Protein AF-C0HK19-F1 (afdb_monomer)

Foldseek 3Di:
DAPPDDDDDDPDDDDDDPVDDDDDDDPDDDDFQDWDDDPDDTKTWHDPVVVCVVCVVVVDDPDGPDTDIGDPVDDDDDDDD

Organism: Crotalus durissus terrificus (NCBI:txid8732)

Sequence (81 aa):
WDKDIMLIRLNKPVSYSEHIAPLSLPSSPPIVGSVCRPHCANINLLDYEVCRTAHPQFRLPATSRILCAGVLEGGIDTCHR

Nearest PDB structures (foldseek):
  7u5b-assembly2_I  TM=8.425E-01  e=5.488E-01  Homo sapiens

Structure (mmCIF, N/CA/C/O backbone):
data_AF-C0HK19-F1
#
_entry.id   AF-C0HK19-F1
#
loop_
_atom_site.group_PDB
_atom_site.id
_atom_site.type_symbol
_atom_site.label_atom_id
_atom_site.label_alt_id
_atom_site.label_comp_id
_atom_site.label_asym_id
_atom_site.label_entity_id
_atom_site.label_seq_id
_atom_site.pdbx_PDB_ins_code
_atom_site.Cartn_x
_atom_site.Cartn_y
_atom_site.Cartn_z
_atom_site.occupancy
_atom_site.B_iso_or_equiv
_atom_site.auth_seq_id
_atom_site.auth_comp_id
_atom_site.auth_asym_id
_atom_site.auth_atom_id
_atom_site.pdbx_PDB_model_num
ATOM 1 N N . TRP A 1 1 ? -3.506 -6.287 -7.977 1.00 68.25 1 TRP A N 1
ATOM 2 C CA . TRP A 1 1 ? -2.875 -5.013 -7.603 1.00 68.25 1 TRP A CA 1
ATOM 3 C C . TRP A 1 1 ? -3.633 -3.790 -8.094 1.00 68.25 1 TRP A C 1
ATOM 5 O O . TRP A 1 1 ? -3.449 -2.728 -7.509 1.00 68.25 1 TRP A O 1
ATOM 15 N N . ASP A 1 2 ? -4.503 -3.873 -9.112 1.00 72.06 2 ASP A N 1
ATOM 16 C CA . ASP A 1 2 ? -5.441 -2.768 -9.350 1.00 72.06 2 ASP A CA 1
ATOM 17 C C . ASP A 1 2 ? -6.638 -2.883 -8.392 1.00 72.06 2 ASP A C 1
ATOM 19 O O . ASP A 1 2 ? -7.408 -3.835 -8.482 1.00 72.06 2 ASP A O 1
ATOM 23 N N . LYS A 1 3 ? -6.786 -1.891 -7.500 1.00 81.62 3 LYS A N 1
ATOM 24 C CA . LYS A 1 3 ? -7.833 -1.803 -6.458 1.00 81.62 3 LYS A CA 1
ATOM 25 C C . LYS A 1 3 ? -7.823 -2.946 -5.429 1.00 81.62 3 LYS A C 1
ATOM 27 O O . LYS A 1 3 ? -8.880 -3.471 -5.083 1.00 81.62 3 LYS A O 1
ATOM 32 N N . ASP A 1 4 ? -6.662 -3.283 -4.877 1.00 83.94 4 ASP A N 1
ATOM 33 C CA . ASP A 1 4 ? -6.536 -4.300 -3.820 1.00 83.94 4 ASP A CA 1
ATOM 34 C C . ASP A 1 4 ? -7.004 -3.760 -2.447 1.00 83.94 4 ASP A C 1
ATOM 36 O O . ASP A 1 4 ? -6.231 -3.645 -1.500 1.00 83.94 4 ASP A O 1
ATOM 40 N N . ILE A 1 5 ? -8.279 -3.379 -2.343 1.00 88.88 5 ILE A N 1
ATOM 41 C CA . ILE A 1 5 ? -8.913 -2.890 -1.114 1.00 88.88 5 ILE A CA 1
ATOM 42 C C . ILE A 1 5 ? -10.247 -3.605 -0.884 1.00 88.88 5 ILE A C 1
ATOM 44 O O . ILE A 1 5 ? -11.031 -3.803 -1.811 1.00 88.88 5 ILE A O 1
ATOM 48 N N . MET A 1 6 ? -10.522 -3.972 0.369 1.00 93.00 6 MET A N 1
ATOM 49 C CA . MET A 1 6 ? -11.776 -4.595 0.794 1.00 93.00 6 MET A CA 1
ATOM 50 C C . MET A 1 6 ? -12.288 -3.923 2.069 1.00 93.00 6 MET A C 1
ATOM 52 O O . MET A 1 6 ? -11.506 -3.546 2.939 1.00 93.00 6 MET A O 1
ATOM 56 N N . LEU A 1 7 ? -13.610 -3.798 2.191 1.00 94.38 7 LEU A N 1
ATOM 57 C CA . LEU A 1 7 ? -14.272 -3.292 3.391 1.00 94.38 7 LEU A CA 1
ATOM 58 C C . LEU A 1 7 ? -14.975 -4.441 4.114 1.00 94.38 7 LEU A C 1
ATOM 60 O O . LEU A 1 7 ? -15.780 -5.152 3.517 1.00 94.38 7 LEU A O 1
ATOM 64 N N . ILE A 1 8 ? -14.702 -4.592 5.410 1.00 94.44 8 ILE A N 1
ATOM 65 C CA . ILE A 1 8 ? -15.414 -5.521 6.292 1.00 94.44 8 ILE A CA 1
ATOM 66 C C . ILE A 1 8 ? -16.252 -4.693 7.260 1.00 94.44 8 ILE A C 1
ATOM 68 O O . ILE A 1 8 ? -15.730 -3.834 7.970 1.00 94.44 8 ILE A O 1
ATOM 72 N N . ARG A 1 9 ? -17.559 -4.959 7.305 1.00 96.25 9 ARG A N 1
ATOM 73 C CA . ARG A 1 9 ? -18.468 -4.336 8.270 1.00 96.25 9 ARG A CA 1
ATOM 74 C C . ARG A 1 9 ? -18.647 -5.257 9.470 1.00 96.25 9 ARG A C 1
ATOM 76 O O . ARG A 1 9 ? -19.088 -6.392 9.319 1.00 96.25 9 ARG A O 1
ATOM 83 N N . LEU A 1 10 ? -18.353 -4.746 10.662 1.00 95.69 10 LEU A N 1
ATOM 84 C CA . LEU A 1 10 ? -18.646 -5.450 11.908 1.00 95.69 10 LEU A CA 1
ATOM 85 C C . LEU A 1 10 ? -20.163 -5.549 12.121 1.00 95.69 10 LEU A C 1
ATOM 87 O O . LEU A 1 10 ? -20.914 -4.628 11.793 1.00 95.69 10 LEU A O 1
ATOM 91 N N . ASN A 1 11 ? -20.612 -6.656 12.709 1.00 96.88 11 ASN A N 1
ATOM 92 C CA . ASN A 1 11 ? -22.018 -6.863 13.066 1.00 96.88 11 ASN A CA 1
ATOM 93 C C . ASN A 1 11 ? -22.500 -5.907 14.175 1.00 96.88 11 ASN A C 1
ATOM 95 O O . ASN A 1 11 ? -23.693 -5.617 14.255 1.00 96.88 11 ASN A O 1
ATOM 99 N N . LYS A 1 12 ? -21.584 -5.417 15.019 1.00 97.62 12 LYS A N 1
ATOM 100 C CA . LYS A 1 12 ? -21.821 -4.426 16.074 1.00 97.62 12 LYS A CA 1
ATOM 101 C C . LYS A 1 12 ? -20.660 -3.418 16.125 1.00 97.62 12 LYS A C 1
ATOM 103 O O . LYS A 1 12 ? -19.527 -3.811 15.841 1.00 97.62 12 LYS A O 1
ATOM 108 N N . PRO A 1 13 ? -20.908 -2.141 16.480 1.00 95.44 13 PRO A N 1
ATOM 109 C CA . PRO A 1 13 ? -19.842 -1.159 16.679 1.00 95.44 13 PRO A CA 1
ATOM 110 C C . PRO A 1 13 ? -18.867 -1.594 17.780 1.00 95.44 13 PRO A C 1
ATOM 112 O O . PRO A 1 13 ? -19.289 -2.161 18.788 1.00 95.44 13 PRO A O 1
ATOM 115 N N . VAL A 1 14 ? -17.577 -1.312 17.595 1.00 95.44 14 VAL A N 1
ATOM 116 C CA . VAL A 1 14 ? -16.552 -1.543 18.622 1.00 95.44 14 VAL A CA 1
ATOM 117 C C . VAL A 1 14 ? -16.551 -0.401 19.641 1.00 95.44 14 VAL A C 1
ATOM 119 O O . VAL A 1 14 ? -16.767 0.754 19.276 1.00 95.44 14 VAL A O 1
ATOM 122 N N . SER A 1 15 ? -16.285 -0.710 20.909 1.00 96.69 15 SER A N 1
ATOM 123 C CA . SER A 1 15 ? -16.035 0.308 21.933 1.00 96.69 15 SER A CA 1
ATOM 124 C C . SER A 1 15 ? -14.619 0.859 21.779 1.00 96.69 15 SER A C 1
ATOM 126 O O . SER A 1 15 ? -13.650 0.100 21.815 1.00 96.69 15 SER A O 1
ATOM 128 N N . TYR A 1 16 ? -14.494 2.174 21.610 1.00 96.31 16 TYR A N 1
ATOM 129 C CA . TYR A 1 16 ? -13.191 2.827 21.489 1.00 96.31 16 TYR A CA 1
ATOM 130 C C . TYR A 1 16 ? -12.420 2.820 22.810 1.00 96.31 16 TYR A C 1
ATOM 132 O O . TYR A 1 16 ? -13.006 2.853 23.893 1.00 96.31 16 TYR A O 1
ATOM 140 N N . SER A 1 17 ? -11.093 2.768 22.706 1.00 96.19 17 SER A N 1
ATOM 141 C CA . SER A 1 17 ? -10.162 2.786 23.837 1.00 96.19 17 SER A CA 1
ATOM 142 C C . SER A 1 17 ? -8.805 3.342 23.400 1.00 96.19 17 SER A C 1
ATOM 144 O O . SER A 1 17 ? -8.604 3.627 22.223 1.00 96.19 17 SER A O 1
ATOM 146 N N . GLU A 1 18 ? -7.849 3.430 24.326 1.00 95.56 18 GLU A N 1
ATOM 147 C CA . GLU A 1 18 ? -6.452 3.772 24.014 1.00 95.56 18 GLU A CA 1
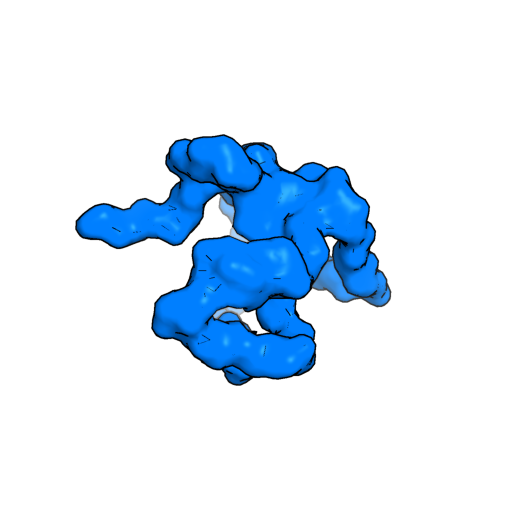ATOM 148 C C . GLU A 1 18 ? -5.833 2.851 22.945 1.00 95.56 18 GLU A C 1
ATOM 150 O O . GLU A 1 18 ? -5.004 3.281 22.150 1.00 95.56 18 GLU A O 1
ATOM 155 N N . HIS A 1 19 ? -6.289 1.598 22.871 1.00 92.94 19 HIS A N 1
ATOM 156 C CA . HIS A 1 19 ? -5.773 0.590 21.942 1.00 92.94 19 HIS A CA 1
ATOM 157 C C . HIS A 1 19 ? -6.647 0.407 20.691 1.00 92.94 19 HIS A C 1
ATOM 159 O O . HIS A 1 19 ? -6.276 -0.344 19.791 1.00 92.94 19 HIS A O 1
ATOM 165 N N . ILE A 1 20 ? -7.829 1.036 20.636 1.00 94.75 20 ILE A N 1
ATOM 166 C CA . ILE A 1 20 ? -8.800 0.865 19.548 1.00 94.75 20 ILE A CA 1
ATOM 167 C C . ILE A 1 20 ? -9.338 2.234 19.143 1.00 94.75 20 ILE A C 1
ATOM 169 O O . ILE A 1 20 ? -10.224 2.785 19.799 1.00 94.75 20 ILE A O 1
ATOM 173 N N . ALA A 1 21 ? -8.847 2.737 18.015 1.00 93.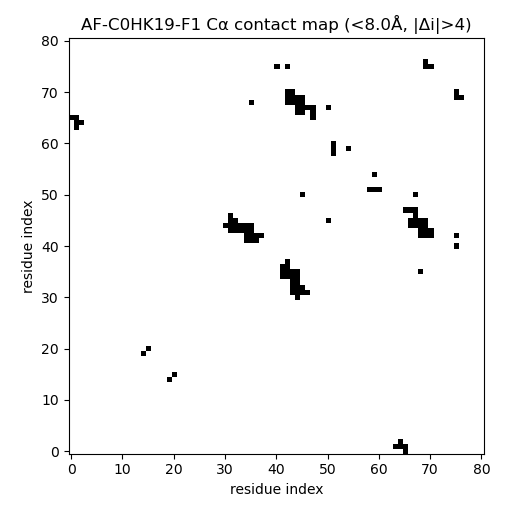50 21 ALA A N 1
ATOM 174 C CA . ALA A 1 21 ? -9.310 3.969 17.396 1.00 93.50 21 ALA A CA 1
ATOM 175 C C . ALA A 1 21 ? -9.332 3.823 15.864 1.00 93.50 21 ALA A C 1
ATOM 177 O O . ALA A 1 21 ? -8.524 3.074 15.307 1.00 93.50 21 ALA A O 1
ATOM 178 N N . PRO A 1 22 ? -10.252 4.508 15.161 1.00 94.12 22 PRO A N 1
ATOM 179 C CA . PRO A 1 22 ? -10.259 4.524 13.704 1.00 94.12 22 PRO A CA 1
ATOM 180 C C . PRO A 1 22 ? -9.069 5.321 13.151 1.00 94.12 22 PRO A C 1
ATOM 182 O O . PRO A 1 22 ? -8.639 6.311 13.741 1.00 94.12 22 PRO A O 1
ATOM 185 N N . LEU A 1 23 ? -8.583 4.924 11.973 1.00 91.69 23 LEU A N 1
ATOM 186 C CA . LEU A 1 23 ? -7.612 5.699 11.203 1.00 91.69 23 LEU A CA 1
ATOM 187 C C . LEU A 1 23 ? -8.344 6.649 10.243 1.00 91.69 23 LEU A C 1
ATOM 189 O O . LEU A 1 23 ? -9.243 6.225 9.514 1.00 91.69 23 LEU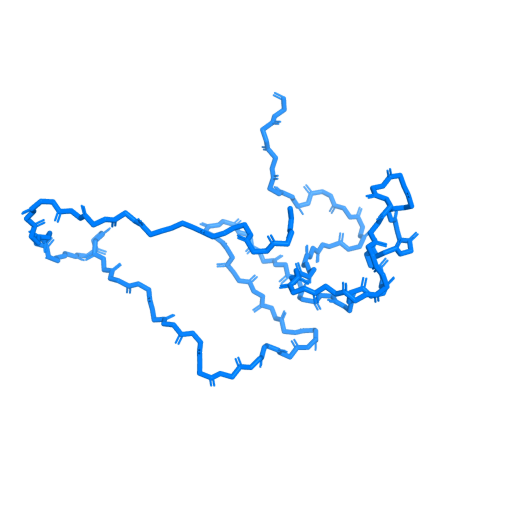 A O 1
ATOM 193 N N . SER A 1 24 ? -7.953 7.923 10.228 1.00 93.31 24 SER A N 1
ATOM 194 C CA . SER A 1 24 ? -8.521 8.926 9.320 1.00 93.31 24 SER A CA 1
ATOM 195 C C . SER A 1 24 ? -8.168 8.636 7.861 1.00 93.31 24 SER A C 1
ATOM 197 O O . SER A 1 24 ? -7.030 8.293 7.541 1.00 93.31 24 SER A O 1
ATOM 199 N N . LEU A 1 25 ? -9.136 8.828 6.964 1.00 93.56 25 LEU A N 1
ATOM 200 C CA . LEU A 1 25 ? -8.905 8.725 5.525 1.00 93.56 25 LEU A CA 1
ATOM 201 C C . LEU A 1 25 ? -8.154 9.961 4.998 1.00 93.56 25 LEU A C 1
ATOM 203 O O . LEU A 1 25 ? -8.426 11.075 5.455 1.00 93.56 25 LEU A O 1
ATOM 207 N N . PRO A 1 26 ? -7.244 9.794 4.021 1.00 92.31 26 PRO A N 1
ATOM 208 C CA . PRO A 1 26 ? -6.581 10.920 3.376 1.00 92.31 26 PRO A CA 1
ATOM 209 C C . PRO A 1 26 ? -7.580 11.737 2.546 1.00 92.31 26 PRO A C 1
ATOM 211 O O . PRO A 1 26 ? -8.415 11.181 1.833 1.00 92.31 26 PRO A O 1
ATOM 214 N N . SER A 1 27 ? -7.472 13.064 2.612 1.00 95.69 27 SER A N 1
ATOM 215 C CA . SER A 1 27 ? -8.285 14.007 1.829 1.00 95.69 27 SER A CA 1
ATOM 216 C C . SER A 1 27 ? -7.617 14.452 0.523 1.00 95.69 27 SER A C 1
ATOM 218 O O . SER A 1 27 ? -8.275 15.038 -0.335 1.00 95.69 27 SER A O 1
ATOM 220 N N . SER A 1 28 ? -6.323 14.173 0.358 1.00 94.81 28 SER A N 1
ATOM 221 C CA . SER A 1 28 ? -5.531 14.516 -0.823 1.00 94.81 28 SER A CA 1
ATOM 222 C C . SER A 1 28 ? -4.494 13.430 -1.132 1.00 94.81 28 SER A C 1
ATOM 224 O O . SER A 1 28 ? -4.125 12.665 -0.235 1.00 94.81 28 SER A O 1
ATOM 226 N N . PRO A 1 29 ? -3.988 13.360 -2.378 1.00 90.88 29 PRO A N 1
ATOM 227 C CA . PRO A 1 29 ? -2.873 12.484 -2.718 1.00 90.88 29 PRO A CA 1
ATOM 228 C C . PRO A 1 29 ? -1.626 12.787 -1.868 1.00 90.88 29 PRO A C 1
ATOM 230 O O . PRO A 1 29 ? -1.397 13.949 -1.516 1.00 90.88 29 PRO A O 1
ATOM 233 N N . PRO A 1 30 ? -0.813 11.771 -1.537 1.00 91.75 30 PRO A N 1
ATOM 234 C CA . PRO A 1 30 ? 0.415 11.967 -0.780 1.00 91.75 30 PRO A CA 1
ATOM 235 C C . PRO A 1 30 ? 1.522 12.583 -1.651 1.00 91.75 30 PRO A C 1
ATOM 237 O O . PRO A 1 30 ? 1.507 12.478 -2.877 1.00 91.75 30 PRO A O 1
ATOM 240 N N . ILE A 1 31 ? 2.498 13.222 -1.004 1.00 93.62 31 ILE A N 1
ATOM 241 C CA . ILE A 1 31 ? 3.619 13.903 -1.667 1.00 93.62 31 ILE A CA 1
ATOM 242 C C . ILE A 1 31 ? 4.816 12.947 -1.741 1.00 93.62 31 ILE A C 1
ATOM 244 O O . ILE A 1 31 ? 5.185 12.337 -0.734 1.00 93.62 31 ILE A O 1
ATOM 248 N N . VAL A 1 32 ? 5.437 12.821 -2.917 1.00 93.31 32 VAL A N 1
ATOM 249 C CA . VAL A 1 32 ? 6.671 12.033 -3.096 1.00 93.31 32 VAL A CA 1
ATOM 250 C C . VAL A 1 32 ? 7.766 12.559 -2.164 1.00 93.31 32 VAL A C 1
ATOM 252 O O . VAL A 1 32 ? 7.934 13.764 -2.002 1.00 93.31 32 VAL A O 1
ATOM 255 N N . GLY A 1 33 ? 8.486 11.646 -1.513 1.00 91.69 33 GLY A N 1
ATOM 256 C CA . GLY A 1 33 ? 9.496 11.958 -0.501 1.00 91.69 33 GLY A CA 1
ATOM 257 C C . GLY A 1 33 ? 8.944 12.187 0.909 1.00 91.69 33 GLY A C 1
ATOM 258 O O . GLY A 1 33 ? 9.729 12.325 1.843 1.00 91.69 33 GLY A O 1
ATOM 259 N N . SER A 1 34 ? 7.620 12.195 1.104 1.00 92.25 34 SER A N 1
ATOM 260 C CA . SER A 1 34 ? 7.056 12.201 2.458 1.00 92.25 34 SER A CA 1
ATOM 261 C C . SER A 1 34 ? 7.377 10.901 3.200 1.00 92.25 34 SER A C 1
ATOM 263 O O . SER A 1 34 ? 7.346 9.806 2.628 1.00 92.25 34 SER A O 1
ATOM 265 N N . VAL A 1 35 ? 7.679 11.029 4.494 1.00 88.88 35 VAL A N 1
ATOM 266 C CA . VAL A 1 35 ? 7.891 9.879 5.375 1.00 88.88 35 VAL A CA 1
ATOM 267 C C . VAL A 1 35 ? 6.535 9.325 5.777 1.00 88.88 35 VAL A C 1
ATOM 269 O O . VAL A 1 35 ? 5.720 10.009 6.396 1.00 88.88 35 VAL A O 1
ATOM 272 N N . CYS A 1 36 ? 6.311 8.063 5.444 1.00 85.81 36 CYS A N 1
ATOM 273 C CA . CYS A 1 36 ? 5.171 7.293 5.905 1.00 85.81 36 CYS A CA 1
ATOM 274 C C . CYS A 1 36 ? 5.621 6.385 7.050 1.00 85.81 36 CYS A C 1
ATOM 276 O O . CYS A 1 36 ? 6.721 5.826 7.023 1.00 85.81 36 CYS A O 1
ATOM 278 N N . ARG A 1 37 ? 4.759 6.236 8.059 1.00 84.69 37 ARG A N 1
ATOM 279 C CA . ARG A 1 37 ? 5.055 5.459 9.265 1.00 84.69 37 ARG A CA 1
ATOM 280 C 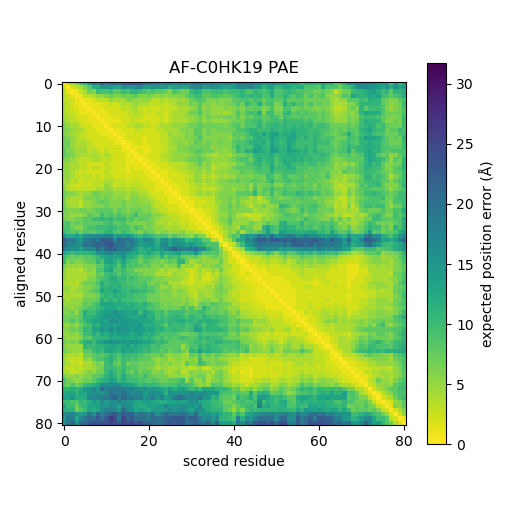C . ARG A 1 37 ? 4.073 4.298 9.441 1.00 84.69 37 ARG A C 1
ATOM 282 O O . ARG A 1 37 ? 3.210 4.369 10.318 1.00 84.69 37 ARG A O 1
ATOM 289 N N . PRO A 1 38 ? 4.139 3.247 8.598 1.00 76.38 38 PRO A N 1
ATOM 290 C CA . PRO A 1 38 ? 3.442 1.996 8.886 1.00 76.38 38 PRO A CA 1
ATOM 291 C C . PRO A 1 38 ? 3.897 1.458 10.247 1.00 76.38 38 PRO A C 1
ATOM 293 O O . PRO A 1 38 ? 4.984 1.791 10.710 1.00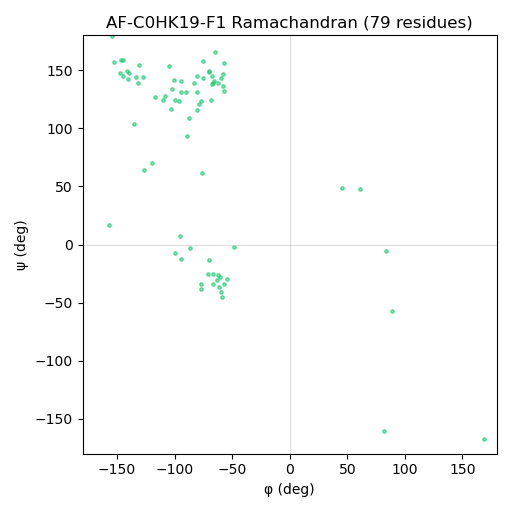 76.38 38 PRO A O 1
ATOM 296 N N . HIS A 1 39 ? 3.060 0.640 10.884 1.00 72.00 39 HIS A N 1
ATOM 297 C CA . HIS A 1 39 ? 3.035 0.332 12.323 1.00 72.00 39 HIS A CA 1
ATOM 298 C C . HIS A 1 39 ? 4.350 -0.055 13.045 1.00 72.00 39 HIS A C 1
ATOM 300 O O . HIS A 1 39 ? 4.282 -0.250 14.252 1.00 72.00 39 HIS A O 1
ATOM 306 N N . CYS A 1 40 ? 5.508 -0.154 12.381 1.00 75.75 40 CYS A N 1
ATOM 307 C CA . CYS A 1 40 ? 6.850 -0.348 12.954 1.00 75.75 40 CYS A CA 1
ATOM 308 C C . CYS A 1 40 ? 8.005 0.129 12.034 1.00 75.75 40 CYS A C 1
ATOM 310 O O . CYS A 1 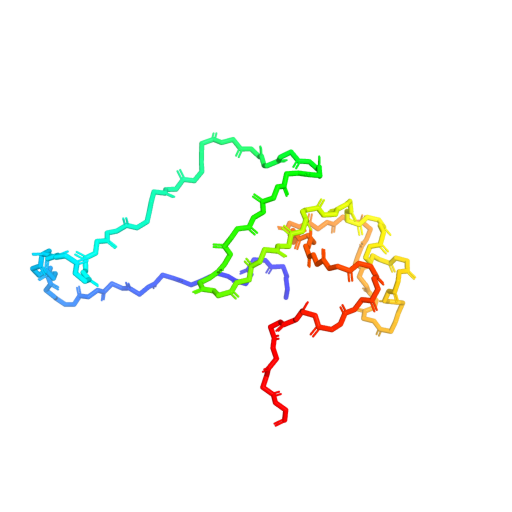40 ? 9.146 -0.278 12.237 1.00 75.75 40 CYS A O 1
ATOM 312 N N . ALA A 1 41 ? 7.762 0.951 11.009 1.00 84.19 41 ALA A N 1
ATOM 313 C CA . ALA A 1 41 ? 8.804 1.320 10.047 1.00 84.19 41 ALA A CA 1
ATOM 314 C C . ALA A 1 41 ? 8.657 2.762 9.563 1.00 84.19 41 ALA A C 1
ATOM 316 O O . ALA A 1 41 ? 7.545 3.246 9.388 1.00 84.19 41 ALA A O 1
ATOM 317 N N . ASN A 1 42 ? 9.785 3.431 9.329 1.00 86.44 42 ASN A N 1
ATOM 318 C CA . ASN A 1 42 ? 9.829 4.705 8.619 1.00 86.44 42 ASN A CA 1
ATOM 319 C C . ASN A 1 42 ? 10.318 4.419 7.201 1.00 86.44 42 ASN A C 1
ATOM 321 O O . ASN A 1 42 ? 11.446 3.962 7.023 1.00 86.44 42 ASN A O 1
ATOM 325 N N . ILE A 1 43 ? 9.468 4.675 6.213 1.00 90.06 43 ILE A N 1
ATOM 326 C CA . ILE A 1 43 ? 9.789 4.496 4.795 1.00 90.06 43 ILE A CA 1
ATOM 327 C C . ILE A 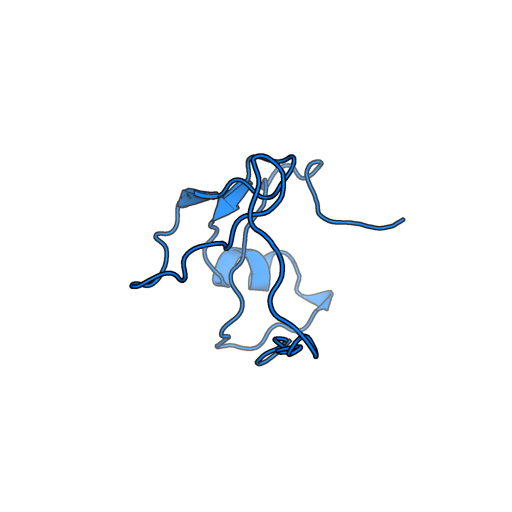1 43 ? 9.403 5.751 4.024 1.00 90.06 43 ILE A C 1
ATOM 329 O O . ILE A 1 43 ? 8.508 6.495 4.433 1.00 90.06 43 ILE A O 1
ATOM 333 N N . ASN A 1 44 ? 10.069 5.985 2.900 1.00 91.62 44 ASN A N 1
ATOM 334 C CA . ASN A 1 44 ? 9.791 7.144 2.064 1.00 91.62 44 ASN A CA 1
ATOM 335 C C . ASN A 1 44 ? 8.817 6.766 0.963 1.00 91.62 44 ASN A C 1
ATOM 337 O O . ASN A 1 44 ? 8.947 5.694 0.371 1.00 91.62 44 ASN A O 1
ATOM 341 N N . LEU A 1 45 ? 7.880 7.661 0.658 1.00 92.31 45 LEU A N 1
ATOM 342 C CA . LEU A 1 45 ? 7.090 7.545 -0.556 1.00 92.31 45 LEU A CA 1
ATOM 343 C C . LEU A 1 45 ? 7.991 7.785 -1.772 1.00 92.31 45 LEU A C 1
ATOM 345 O O . LEU A 1 45 ? 8.635 8.830 -1.879 1.00 92.31 45 LEU A O 1
ATOM 349 N N . LEU A 1 46 ? 8.022 6.823 -2.683 1.00 93.38 46 LEU A N 1
ATOM 350 C CA . LEU A 1 46 ? 8.817 6.856 -3.902 1.00 93.38 46 LEU A CA 1
ATOM 351 C C . LEU A 1 46 ? 7.919 7.129 -5.105 1.00 93.38 46 LEU A C 1
ATOM 353 O O . LEU A 1 46 ? 6.730 6.799 -5.105 1.00 93.38 46 LEU A O 1
ATOM 357 N N . ASP A 1 47 ? 8.508 7.705 -6.149 1.00 93.62 47 ASP A N 1
ATOM 358 C CA . ASP A 1 47 ? 7.827 7.812 -7.432 1.00 93.62 47 ASP A CA 1
ATOM 359 C C . ASP A 1 47 ? 7.521 6.408 -7.984 1.00 93.62 47 ASP A C 1
ATOM 361 O O . ASP A 1 47 ? 8.341 5.488 -7.896 1.00 93.62 47 ASP A O 1
ATOM 365 N N . TYR A 1 48 ? 6.330 6.232 -8.553 1.00 92.19 48 TYR A N 1
ATOM 366 C CA . TYR A 1 48 ? 5.896 4.951 -9.107 1.00 92.19 48 TYR A CA 1
ATOM 367 C C . TYR A 1 48 ? 6.856 4.422 -10.187 1.00 92.19 48 TYR A C 1
ATOM 369 O O . TYR A 1 48 ? 7.080 3.212 -10.286 1.00 92.19 48 TYR A O 1
ATOM 377 N N . GLU A 1 49 ? 7.467 5.314 -10.969 1.00 92.00 49 GLU A N 1
ATOM 378 C CA . GLU A 1 49 ? 8.411 4.959 -12.026 1.00 92.00 49 GLU A CA 1
ATOM 379 C C . GLU A 1 49 ? 9.706 4.346 -11.483 1.00 92.00 49 GLU A C 1
ATOM 381 O O . GLU A 1 49 ? 10.243 3.412 -12.091 1.00 92.00 49 GLU A O 1
ATOM 386 N N . VAL A 1 50 ? 10.162 4.786 -10.304 1.00 93.31 50 VAL A N 1
ATOM 387 C CA . VAL A 1 50 ? 11.320 4.191 -9.618 1.00 93.31 50 VAL A CA 1
ATOM 388 C C . VAL A 1 50 ? 11.053 2.713 -9.357 1.00 93.31 50 VAL A C 1
ATOM 390 O O . VAL A 1 50 ? 11.883 1.862 -9.666 1.00 93.31 50 VAL A O 1
ATOM 393 N N . CYS A 1 51 ? 9.858 2.384 -8.878 1.00 91.81 51 CYS A N 1
ATOM 394 C CA . CYS A 1 51 ? 9.509 1.014 -8.514 1.00 91.81 51 CYS A CA 1
ATOM 395 C C . CYS A 1 51 ? 9.200 0.143 -9.731 1.00 91.81 51 CYS A C 1
ATOM 397 O O . CYS A 1 51 ? 9.565 -1.032 -9.759 1.00 91.81 51 CYS A O 1
ATOM 399 N N . ARG A 1 52 ? 8.609 0.728 -10.780 1.00 91.75 52 ARG A N 1
ATOM 400 C CA . ARG A 1 52 ? 8.445 0.062 -12.079 1.00 91.75 52 ARG A CA 1
ATOM 401 C C . ARG A 1 52 ? 9.793 -0.339 -12.681 1.00 91.75 52 ARG A C 1
ATOM 403 O O . ARG A 1 52 ? 9.913 -1.438 -13.214 1.00 91.75 52 ARG A O 1
ATOM 410 N N . THR A 1 53 ? 10.797 0.529 -12.563 1.00 91.44 53 THR A N 1
ATOM 411 C CA . THR A 1 53 ? 12.150 0.294 -13.093 1.00 91.44 53 THR A CA 1
ATOM 412 C C . THR A 1 53 ? 12.956 -0.662 -12.214 1.00 91.44 53 THR A C 1
ATOM 414 O O . THR A 1 53 ? 13.671 -1.512 -12.737 1.00 91.44 53 THR A O 1
ATOM 417 N N . ALA A 1 54 ? 12.816 -0.565 -10.890 1.00 90.12 54 ALA A N 1
ATOM 418 C CA . ALA A 1 54 ? 13.500 -1.436 -9.937 1.00 90.12 54 ALA A CA 1
ATOM 419 C C . ALA A 1 54 ? 12.963 -2.878 -9.938 1.00 90.12 54 ALA A C 1
ATOM 421 O O . ALA A 1 54 ? 13.698 -3.803 -9.593 1.00 90.12 54 ALA A O 1
ATOM 422 N N . HIS A 1 55 ? 11.703 -3.085 -10.342 1.00 86.75 55 HIS A N 1
ATOM 423 C CA . HIS A 1 55 ? 11.065 -4.400 -10.329 1.00 86.75 55 HIS A CA 1
ATOM 424 C C . HIS A 1 55 ? 10.447 -4.821 -11.679 1.00 86.75 55 HIS A C 1
ATOM 426 O O . HIS A 1 55 ? 9.232 -5.052 -11.772 1.00 86.75 55 HIS A O 1
ATOM 432 N N . PRO A 1 56 ? 11.260 -4.996 -12.740 1.00 86.75 56 PRO A N 1
ATOM 433 C CA . PRO A 1 56 ? 10.770 -5.400 -14.060 1.00 86.75 56 PRO A CA 1
ATOM 434 C C . PRO A 1 56 ? 10.106 -6.787 -14.049 1.00 86.75 56 PRO A C 1
ATOM 436 O O . PRO A 1 56 ? 9.209 -7.054 -14.852 1.00 86.75 56 PRO A O 1
ATOM 439 N N . GLN A 1 57 ? 10.484 -7.660 -13.108 1.00 88.69 57 GLN A N 1
ATOM 440 C CA . GLN A 1 57 ? 9.908 -8.995 -12.940 1.00 88.69 57 GLN A CA 1
ATOM 441 C C . GLN A 1 57 ? 8.403 -8.973 -12.650 1.00 88.69 57 GLN A C 1
ATOM 443 O O . GLN A 1 57 ? 7.702 -9.918 -13.009 1.00 88.69 57 GLN A O 1
ATOM 448 N N . PHE A 1 58 ? 7.893 -7.897 -12.041 1.00 83.75 58 PHE A N 1
ATOM 449 C CA . PHE A 1 58 ? 6.478 -7.784 -11.688 1.00 83.75 58 PHE A CA 1
ATOM 450 C C . PHE A 1 58 ? 5.610 -7.224 -12.818 1.00 83.75 58 PHE A C 1
ATOM 452 O O . PHE A 1 58 ? 4.394 -7.168 -12.657 1.00 83.75 58 PHE A O 1
ATOM 459 N N . ARG A 1 59 ? 6.200 -6.833 -13.964 1.00 86.00 59 ARG A N 1
ATOM 460 C CA . ARG A 1 59 ? 5.487 -6.261 -15.126 1.00 86.00 59 ARG A CA 1
ATOM 461 C C . ARG A 1 59 ? 4.458 -5.197 -14.722 1.00 86.00 59 ARG A C 1
ATOM 463 O O . ARG A 1 59 ? 3.302 -5.230 -15.143 1.00 86.00 59 ARG A O 1
ATOM 470 N N . LEU A 1 60 ? 4.894 -4.265 -13.878 1.00 87.25 60 LEU A N 1
ATOM 471 C CA . LEU A 1 60 ? 4.072 -3.156 -13.411 1.00 87.25 60 LEU A CA 1
ATOM 472 C C . LEU A 1 60 ? 3.543 -2.332 -14.610 1.00 87.25 60 LEU A C 1
ATOM 474 O O . LEU A 1 60 ? 4.322 -2.015 -15.514 1.00 87.25 60 LEU A O 1
ATOM 478 N N . PRO A 1 61 ? 2.235 -2.007 -14.653 1.00 88.88 61 PRO A N 1
ATOM 479 C CA . PRO A 1 61 ? 1.625 -1.296 -15.776 1.00 88.88 61 PRO A CA 1
ATOM 480 C C . PRO A 1 61 ? 2.165 0.134 -15.935 1.00 88.88 61 PRO A C 1
ATOM 482 O O . PRO A 1 61 ? 2.803 0.692 -15.046 1.00 88.88 61 PRO A O 1
ATOM 485 N N . ALA A 1 62 ? 1.894 0.761 -17.084 1.00 86.00 62 ALA A N 1
ATOM 486 C CA . ALA A 1 62 ? 2.327 2.137 -17.344 1.00 86.00 62 ALA A CA 1
ATOM 487 C C . ALA A 1 62 ? 1.713 3.143 -16.352 1.00 86.00 62 ALA A C 1
ATOM 489 O O . ALA A 1 62 ? 2.388 4.079 -15.928 1.00 86.00 62 ALA A O 1
ATOM 490 N N . THR A 1 63 ? 0.459 2.917 -15.957 1.00 86.31 63 THR A N 1
ATOM 491 C CA . THR A 1 63 ? -0.267 3.696 -14.953 1.00 86.31 63 THR A CA 1
ATOM 492 C C . THR A 1 63 ? -0.835 2.767 -13.888 1.00 86.31 63 THR A C 1
ATOM 494 O O . THR A 1 63 ? -1.247 1.642 -14.175 1.00 86.31 63 THR A O 1
ATOM 497 N N . SER A 1 64 ? -0.851 3.228 -12.638 1.00 86.94 64 SER A N 1
ATOM 498 C CA . SER A 1 64 ? -1.352 2.448 -11.510 1.00 86.94 64 SER A CA 1
ATOM 499 C C . SER A 1 64 ? -1.881 3.347 -10.398 1.00 86.94 64 SER A C 1
ATOM 501 O O . SER A 1 64 ? -1.494 4.506 -10.283 1.00 86.94 64 SER A O 1
ATOM 503 N N . ARG A 1 65 ? -2.762 2.789 -9.563 1.00 86.94 65 ARG A N 1
ATOM 504 C CA . ARG A 1 65 ? -3.228 3.391 -8.301 1.00 86.94 65 ARG A CA 1
ATOM 505 C C . ARG A 1 65 ? -2.442 2.908 -7.080 1.00 86.94 65 ARG A C 1
ATOM 507 O O . ARG A 1 65 ? -2.828 3.187 -5.950 1.00 86.94 65 ARG A O 1
ATOM 514 N N . ILE A 1 66 ? -1.377 2.148 -7.307 1.00 88.44 66 ILE A N 1
ATOM 515 C CA . ILE A 1 66 ? -0.494 1.645 -6.260 1.00 88.44 66 ILE A CA 1
ATOM 516 C C . ILE A 1 66 ? 0.474 2.758 -5.869 1.00 88.44 66 ILE A C 1
ATOM 518 O O . ILE A 1 66 ? 1.116 3.359 -6.729 1.00 88.44 66 ILE A O 1
ATOM 522 N N . LEU A 1 67 ? 0.599 2.998 -4.569 1.00 90.25 67 LEU A N 1
ATOM 523 C CA . LEU A 1 67 ? 1.665 3.823 -4.018 1.00 90.25 67 LEU A CA 1
ATOM 524 C C . LEU A 1 67 ? 2.920 2.976 -3.856 1.00 90.25 67 LEU A C 1
ATOM 526 O O . LEU A 1 67 ? 2.836 1.833 -3.405 1.00 90.25 67 LEU A O 1
ATOM 530 N N . CYS A 1 68 ? 4.074 3.547 -4.183 1.00 91.56 68 CYS A 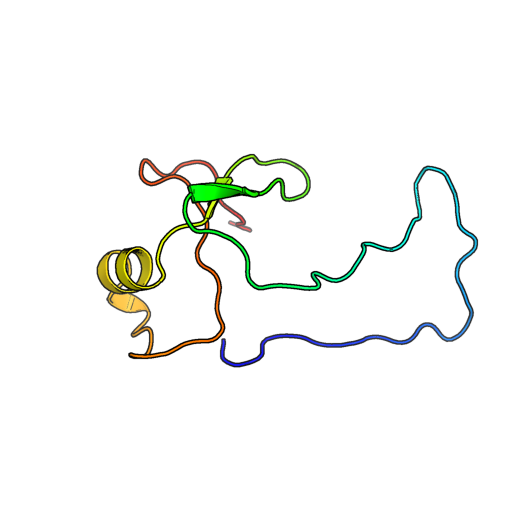N 1
ATOM 531 C CA . CYS A 1 68 ? 5.340 2.917 -3.867 1.00 91.56 68 CYS A CA 1
ATOM 532 C C . CYS A 1 68 ? 5.981 3.581 -2.653 1.00 91.56 68 CYS A C 1
ATOM 534 O O . CYS A 1 68 ? 6.047 4.806 -2.578 1.00 91.56 68 CYS A O 1
ATOM 536 N N . ALA A 1 69 ? 6.467 2.780 -1.711 1.00 91.50 69 ALA A N 1
ATOM 537 C CA . ALA A 1 69 ? 7.216 3.272 -0.571 1.00 91.50 69 ALA A CA 1
ATOM 538 C C . ALA A 1 69 ? 8.270 2.252 -0.144 1.00 91.50 69 ALA A C 1
ATOM 540 O O . ALA A 1 69 ? 8.057 1.049 -0.272 1.00 91.50 69 ALA A O 1
ATOM 541 N N . GLY A 1 70 ? 9.396 2.735 0.371 1.00 90.19 70 GLY A N 1
ATOM 542 C CA . GLY A 1 70 ? 10.475 1.870 0.833 1.00 90.19 70 GLY A CA 1
ATOM 543 C C . GLY A 1 70 ? 11.762 2.628 1.129 1.00 90.19 70 GLY A C 1
ATOM 544 O O . GLY A 1 70 ? 11.785 3.860 1.198 1.00 90.19 70 GLY A O 1
ATOM 545 N N . VAL A 1 71 ? 12.839 1.863 1.294 1.00 88.81 71 VAL A N 1
ATOM 546 C CA . VAL A 1 71 ? 14.218 2.350 1.390 1.00 88.81 71 VAL A CA 1
ATOM 547 C C . VAL A 1 71 ? 14.988 1.773 0.205 1.00 88.81 71 VAL A C 1
ATOM 549 O O . VAL A 1 71 ? 14.966 0.563 0.001 1.00 88.81 71 VAL A O 1
ATOM 552 N N . LEU A 1 72 ? 15.656 2.619 -0.586 1.00 85.56 72 LEU A N 1
ATOM 553 C CA . LEU A 1 72 ? 16.346 2.186 -1.813 1.00 85.56 72 LEU A CA 1
ATOM 554 C C . LEU A 1 72 ? 17.499 1.207 -1.544 1.00 85.56 72 LEU A C 1
ATOM 556 O O . LEU A 1 72 ? 17.766 0.340 -2.368 1.00 85.56 72 LEU A O 1
ATOM 560 N N . GLU A 1 73 ? 18.150 1.319 -0.385 1.00 86.00 73 GLU A N 1
ATOM 561 C CA . GLU A 1 73 ? 19.181 0.373 0.072 1.00 86.00 73 GLU A CA 1
ATOM 562 C C . GLU A 1 73 ? 18.603 -1.004 0.454 1.00 86.00 73 GLU A C 1
ATOM 564 O O . GLU A 1 73 ? 19.347 -1.972 0.606 1.00 86.00 73 GLU A O 1
ATOM 569 N N . GLY A 1 74 ? 17.277 -1.111 0.592 1.00 82.00 74 GLY A N 1
ATOM 570 C CA . GLY A 1 74 ? 16.578 -2.304 1.056 1.00 82.00 74 GLY A CA 1
ATOM 571 C C . GLY A 1 74 ? 16.552 -2.443 2.582 1.00 82.00 74 GLY A C 1
ATOM 572 O O . GLY A 1 74 ? 16.699 -1.479 3.333 1.00 82.00 74 GLY A O 1
ATOM 573 N N . GLY A 1 75 ? 16.312 -3.668 3.056 1.00 82.81 75 GLY A N 1
ATOM 574 C CA . GLY A 1 75 ? 16.324 -4.031 4.478 1.00 82.81 75 GLY A CA 1
ATOM 575 C C . GLY A 1 75 ? 14.980 -3.864 5.191 1.00 82.81 75 GLY A C 1
ATOM 576 O O . GLY A 1 75 ? 14.470 -4.836 5.745 1.00 82.81 75 GLY A O 1
ATOM 577 N N . ILE A 1 76 ? 14.400 -2.661 5.177 1.00 79.75 76 ILE A N 1
ATOM 578 C CA . ILE A 1 76 ? 13.088 -2.397 5.792 1.00 79.75 76 ILE A CA 1
ATOM 579 C C . ILE A 1 76 ? 11.987 -2.686 4.766 1.00 79.75 76 ILE A C 1
ATOM 581 O O . ILE A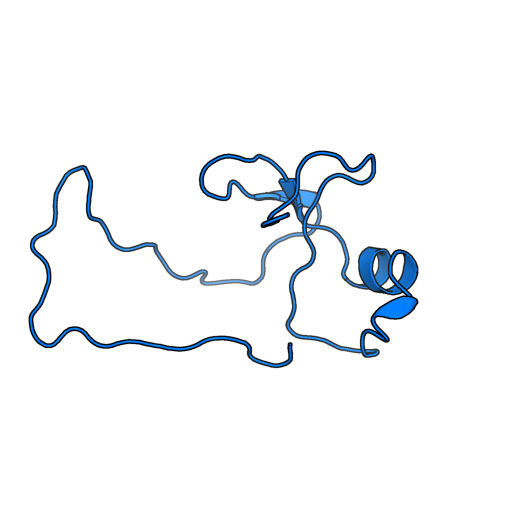 1 76 ? 11.820 -1.922 3.817 1.00 79.75 76 ILE A O 1
ATOM 585 N N . ASP A 1 77 ? 11.232 -3.767 4.968 1.00 74.38 77 ASP A N 1
ATOM 586 C CA . ASP A 1 77 ? 10.174 -4.210 4.052 1.00 74.38 77 ASP A CA 1
ATOM 587 C C . ASP A 1 77 ? 9.001 -4.877 4.800 1.00 74.38 77 ASP A C 1
ATOM 589 O O . ASP A 1 77 ? 9.139 -5.349 5.931 1.00 74.38 77 ASP A O 1
ATOM 593 N N . THR A 1 78 ? 7.831 -4.921 4.165 1.00 73.44 78 THR A N 1
ATOM 594 C CA . THR A 1 78 ? 6.656 -5.666 4.626 1.00 73.44 78 THR A CA 1
ATOM 595 C C . THR A 1 78 ? 6.710 -7.084 4.067 1.00 73.44 78 THR A C 1
ATOM 597 O O . THR A 1 78 ? 6.253 -7.320 2.952 1.00 73.44 78 THR A O 1
ATOM 600 N N . CYS A 1 79 ? 7.259 -8.048 4.811 1.00 70.88 79 CYS A N 1
ATOM 601 C CA . CYS A 1 79 ? 7.341 -9.421 4.310 1.00 70.88 79 CYS A CA 1
ATOM 602 C C . CYS A 1 79 ? 7.067 -10.486 5.383 1.00 70.88 79 CYS A C 1
ATOM 604 O O . CYS A 1 79 ? 7.485 -10.359 6.535 1.00 70.88 79 CYS A O 1
ATOM 606 N N . HIS A 1 80 ? 6.375 -11.550 4.967 1.00 56.22 80 HIS A N 1
ATOM 607 C CA . HIS A 1 80 ? 6.385 -12.860 5.615 1.00 56.22 80 HIS A CA 1
ATOM 608 C C . HIS A 1 80 ? 7.338 -13.740 4.803 1.00 56.22 80 HIS A C 1
ATOM 610 O O . HIS A 1 80 ? 7.184 -13.825 3.585 1.00 56.22 80 HIS A O 1
ATOM 616 N N . ARG A 1 81 ? 8.343 -14.320 5.457 1.00 47.97 81 ARG A N 1
ATOM 617 C CA . ARG A 1 81 ? 9.385 -15.116 4.798 1.00 47.97 81 ARG A CA 1
ATOM 618 C C . ARG A 1 81 ? 8.917 -16.532 4.499 1.00 47.97 81 ARG A C 1
ATOM 620 O O . ARG A 1 81 ? 8.188 -17.081 5.353 1.00 47.97 81 ARG A O 1
#

Mean predicted aligned error: 7.58 Å

Secondary structure (DSSP, 8-state):
-TT-------SSPPPPBTTB-PPPPPSSPPPTTPEE--TT--EEEE-HHHHHHH-GGG---SS-SPPEEE-TT--------

InterPro domains:
  IPR001254 Serine proteases, trypsin domain [PF00089] (2-79)
  IPR009003 Peptidase S1, PA clan [SSF50494] (2-80)

Solvent-accessible surface area (backbone atoms only — not comparable to full-atom values): 5830 Å² total; per-residue (Å²): 114,86,78,83,75,84,87,84,82,70,97,62,89,81,82,76,50,100,91,39,76,88,82,83,78,82,91,66,85,84,59,74,67,41,77,43,71,58,101,88,48,82,29,30,29,43,58,55,66,58,53,41,67,74,37,62,91,70,64,60,66,98,72,77,91,61,83,37,66,43,47,96,93,49,92,68,77,95,79,86,133

pLDDT: mean 87.91, std 8.77, range [47.97, 97.62]

Radius of gyration: 15.93 Å; Cα contacts (8 Å, |Δi|>4): 58; chains: 1; bounding box: 41×30×41 Å